Protein AF-A0A7W1TRZ8-F1 (afdb_monomer_lite)

Radius of gyration: 14.61 Å; chains: 1; bounding box: 34×32×35 Å

Secondary structure (DSSP, 8-state):
-HHHHHHHHHHHHHHHHHTTHHHHHHHHHHHHH-HHHHHHHHHHHHHHHHHHHHHHHHTT--HHHHHHHHHHHHHHHHHHHHHHHSTT----HHHHHHHHHHHHHHHHH--

pLDDT: mean 90.28, std 8.18, range [47.59, 98.31]

Sequence (111 aa):
APIDAVAAGLEAVGAPLQERRAIGRQRAAIIAANPELRARELIKLAAWSAALADTLQRRGLSAAAARLTAEVAIVVFRLAFDRWIEDTNDRDFPQLVREALDQLKAVTVGA

Foldseek 3Di:
DLLVVLLVVLLVVQVVVQVVLVVLLVLVVVCVVDPVSVVVVVVVLVVQLVVQLVVVVVVPDDSVVSSVSSVLSSVLLVQLSVQSSDPPDPDGS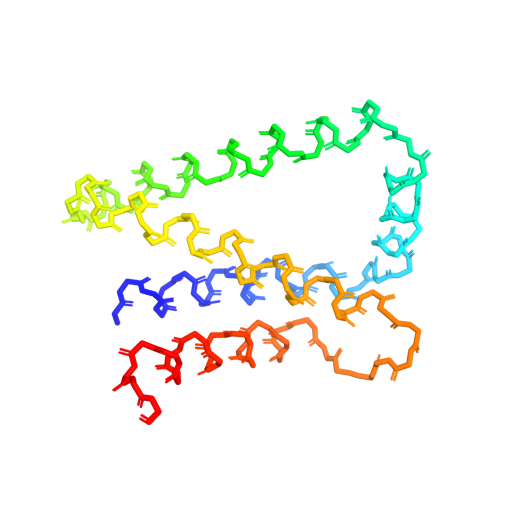SVSSVVSVVVVVDVVVPD

Structure (mmCIF, N/CA/C/O backbone):
data_AF-A0A7W1TRZ8-F1
#
_entry.id   AF-A0A7W1TRZ8-F1
#
loop_
_atom_site.group_PDB
_atom_site.id
_atom_site.type_symbol
_atom_site.label_atom_id
_atom_site.label_alt_id
_atom_site.label_comp_id
_atom_site.label_asym_id
_atom_site.label_entity_id
_atom_site.label_seq_id
_atom_site.pdbx_PDB_ins_code
_atom_site.Cartn_x
_atom_site.Cartn_y
_atom_site.Cartn_z
_atom_site.occupancy
_atom_site.B_iso_or_equiv
_atom_site.auth_seq_id
_atom_site.auth_comp_id
_atom_site.auth_asym_id
_atom_site.auth_atom_id
_atom_site.pdbx_PDB_model_num
ATOM 1 N N . ALA A 1 1 ? -15.308 -5.564 7.433 1.00 77.44 1 ALA A N 1
ATOM 2 C CA . ALA A 1 1 ? -14.320 -5.048 8.407 1.00 77.44 1 ALA A CA 1
ATOM 3 C C . ALA A 1 1 ? -13.560 -3.858 7.807 1.00 77.44 1 ALA A C 1
ATOM 5 O O . ALA A 1 1 ? -13.581 -3.707 6.589 1.00 77.44 1 ALA A O 1
ATOM 6 N N . PRO A 1 2 ? -12.897 -2.996 8.603 1.00 79.44 2 PRO A N 1
ATOM 7 C CA . PRO A 1 2 ? -12.144 -1.852 8.072 1.00 79.44 2 PRO A CA 1
ATOM 8 C C . PRO A 1 2 ? -11.101 -2.228 7.012 1.00 79.44 2 PRO A C 1
ATOM 10 O O . PRO A 1 2 ? -10.916 -1.498 6.041 1.00 79.44 2 PRO A O 1
ATOM 13 N N . ILE A 1 3 ? -10.486 -3.403 7.164 1.00 78.38 3 ILE A N 1
ATOM 14 C CA . ILE A 1 3 ? -9.525 -3.941 6.201 1.00 78.38 3 ILE A CA 1
ATOM 15 C C . ILE A 1 3 ? -10.164 -4.278 4.842 1.00 78.38 3 ILE A C 1
ATOM 17 O O . ILE A 1 3 ? -9.525 -4.082 3.816 1.00 78.38 3 ILE A O 1
ATOM 21 N N . ASP A 1 4 ? -11.439 -4.679 4.805 1.00 82.69 4 ASP A N 1
ATOM 22 C CA . ASP A 1 4 ? -12.153 -4.970 3.551 1.00 82.69 4 ASP A CA 1
ATOM 23 C C . ASP A 1 4 ? -12.485 -3.681 2.785 1.00 82.69 4 ASP A C 1
ATOM 25 O O . ASP A 1 4 ? -12.424 -3.638 1.560 1.00 82.69 4 ASP A O 1
ATOM 29 N N . ALA A 1 5 ? -12.790 -2.593 3.502 1.00 85.38 5 ALA A N 1
ATOM 30 C CA . ALA A 1 5 ? -13.001 -1.285 2.880 1.00 85.38 5 ALA A CA 1
ATOM 31 C C . ALA A 1 5 ? -11.704 -0.742 2.261 1.00 85.38 5 ALA A C 1
ATOM 33 O O . ALA A 1 5 ? -11.723 -0.138 1.189 1.00 85.38 5 ALA A O 1
ATOM 34 N N . VAL A 1 6 ? -10.572 -0.980 2.926 1.00 83.06 6 VAL A N 1
ATOM 35 C CA . VAL A 1 6 ? -9.246 -0.678 2.382 1.00 83.06 6 VAL A CA 1
ATOM 36 C C . VAL A 1 6 ? -8.929 -1.560 1.177 1.00 83.06 6 VAL A C 1
ATOM 38 O O . VAL A 1 6 ? -8.442 -1.037 0.181 1.00 83.06 6 VAL A O 1
ATOM 41 N N . ALA A 1 7 ? -9.245 -2.855 1.233 1.00 81.94 7 ALA A N 1
ATOM 42 C CA . ALA A 1 7 ? -9.068 -3.781 0.118 1.00 81.94 7 ALA A CA 1
ATOM 43 C C . ALA A 1 7 ? -9.790 -3.290 -1.140 1.00 81.94 7 ALA A C 1
ATOM 45 O O . ALA A 1 7 ? -9.157 -3.098 -2.175 1.00 81.94 7 ALA A O 1
ATOM 46 N N . ALA A 1 8 ? -11.081 -2.975 -1.016 1.00 86.31 8 ALA A N 1
ATOM 47 C CA . ALA A 1 8 ? -11.875 -2.425 -2.111 1.00 86.31 8 ALA A CA 1
ATOM 48 C C . ALA A 1 8 ? -11.288 -1.105 -2.646 1.00 86.31 8 ALA A C 1
ATOM 50 O O . ALA A 1 8 ? -11.274 -0.864 -3.852 1.00 86.31 8 ALA A O 1
ATOM 51 N N . GLY A 1 9 ? -10.755 -0.255 -1.760 1.00 87.19 9 GLY A N 1
ATOM 52 C CA . GLY A 1 9 ? -10.052 0.966 -2.154 1.00 87.19 9 GLY A CA 1
ATOM 53 C C . GLY A 1 9 ? -8.777 0.696 -2.960 1.00 87.19 9 GLY A C 1
ATOM 54 O O . GLY A 1 9 ? -8.553 1.338 -3.985 1.00 87.19 9 GLY A O 1
ATOM 55 N N . LEU A 1 10 ? -7.953 -0.263 -2.531 1.00 86.00 10 LEU A N 1
ATOM 56 C CA . LEU A 1 10 ? -6.726 -0.653 -3.230 1.00 86.00 10 LEU A CA 1
ATOM 57 C C . LEU A 1 10 ? -7.019 -1.295 -4.592 1.00 86.00 10 LEU A C 1
ATOM 59 O O . LEU A 1 10 ? -6.336 -0.982 -5.565 1.00 86.00 10 LEU A O 1
ATOM 63 N N . GLU A 1 11 ? -8.051 -2.134 -4.685 1.00 86.19 11 GLU A N 1
ATOM 64 C CA . GLU A 1 11 ? -8.512 -2.705 -5.955 1.00 86.19 11 GLU A CA 1
ATOM 65 C C . GLU A 1 11 ? -8.975 -1.613 -6.929 1.00 86.19 11 GLU A C 1
ATOM 67 O O . GLU A 1 11 ? -8.577 -1.615 -8.096 1.00 86.19 11 GLU A O 1
ATOM 72 N N . ALA A 1 12 ? -9.744 -0.631 -6.443 1.00 86.19 12 ALA A N 1
ATOM 73 C CA . ALA A 1 12 ? -10.219 0.488 -7.253 1.00 86.19 12 ALA A CA 1
ATOM 74 C C . ALA A 1 12 ? -9.071 1.367 -7.782 1.00 86.19 12 ALA A C 1
ATOM 76 O O . ALA A 1 12 ? -9.091 1.781 -8.940 1.00 86.19 12 ALA A O 1
ATOM 77 N N . VAL A 1 13 ? -8.043 1.624 -6.964 1.00 78.69 13 VAL A N 1
ATOM 78 C CA . VAL A 1 13 ? -6.821 2.337 -7.393 1.00 78.69 13 VAL A CA 1
ATOM 79 C C . VAL A 1 13 ? -5.977 1.487 -8.353 1.00 78.69 13 VAL A C 1
ATOM 81 O O . VAL A 1 13 ? -5.252 2.021 -9.193 1.00 78.69 13 VAL A O 1
ATOM 84 N N . GLY A 1 14 ? -6.090 0.166 -8.252 1.00 75.69 14 GLY A N 1
ATOM 85 C CA . GLY A 1 14 ? -5.402 -0.805 -9.088 1.00 75.69 14 GLY A 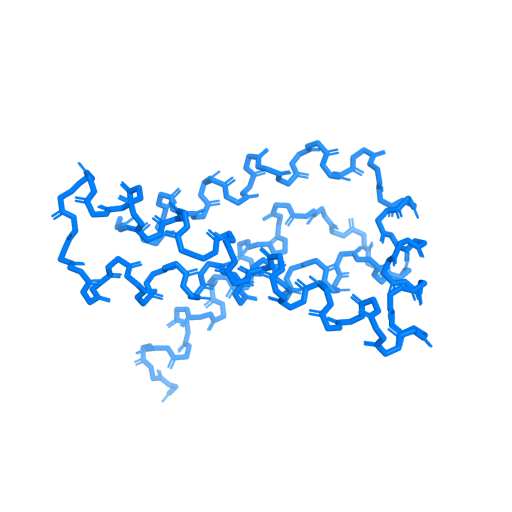CA 1
ATOM 86 C C . GLY A 1 14 ? -5.816 -0.805 -10.554 1.00 75.69 14 GLY A C 1
ATOM 87 O O . GLY A 1 14 ? -4.966 -0.969 -11.427 1.00 75.69 14 GLY A O 1
ATOM 88 N N . ALA A 1 15 ? -7.100 -0.593 -10.845 1.00 75.38 15 ALA A N 1
ATOM 89 C CA . ALA A 1 15 ? -7.611 -0.663 -12.215 1.00 75.38 15 ALA A CA 1
ATOM 90 C C . ALA A 1 15 ? -6.949 0.366 -13.165 1.00 75.38 15 ALA A C 1
ATOM 92 O O . ALA A 1 15 ? -6.431 -0.049 -14.202 1.00 75.38 15 ALA A O 1
ATOM 93 N N . PRO A 1 16 ? -6.819 1.662 -12.812 1.00 79.56 16 PRO A N 1
ATOM 94 C CA . PRO A 1 16 ? -6.061 2.619 -13.626 1.00 79.56 16 PRO A CA 1
ATOM 95 C C . PRO A 1 16 ? -4.562 2.306 -13.739 1.00 79.56 16 PRO A C 1
ATOM 97 O O . PRO A 1 16 ? -3.912 2.695 -14.712 1.00 79.56 16 PRO A O 1
ATOM 100 N N . LEU A 1 17 ? -3.980 1.642 -12.733 1.00 77.94 17 LEU A N 1
ATOM 101 C CA . LEU A 1 17 ? -2.580 1.219 -12.779 1.00 77.94 17 LEU A CA 1
ATOM 102 C C . LEU A 1 17 ? -2.389 0.074 -13.775 1.00 77.94 17 LEU A C 1
ATOM 104 O O . LEU A 1 17 ? -1.388 0.082 -14.489 1.00 77.94 17 LEU A O 1
ATOM 108 N N . GLN A 1 18 ? -3.357 -0.842 -13.885 1.00 80.69 18 GLN A N 1
ATOM 109 C CA . GLN A 1 18 ? -3.308 -1.993 -14.790 1.00 80.69 18 GLN A CA 1
ATOM 110 C C . GLN A 1 18 ? -2.980 -1.582 -16.234 1.00 80.69 18 GLN A C 1
ATOM 112 O O . GLN A 1 18 ? -2.086 -2.154 -16.858 1.00 80.69 18 GLN A O 1
ATOM 117 N N . GLU A 1 19 ? -3.631 -0.529 -16.731 1.00 83.00 19 GLU A N 1
ATOM 118 C CA . GLU A 1 19 ? -3.427 0.020 -18.080 1.00 83.00 19 GLU A CA 1
ATOM 119 C C . GLU A 1 19 ? -2.017 0.595 -18.298 1.00 83.00 19 GLU A C 1
ATOM 121 O O . GLU A 1 19 ? -1.566 0.775 -19.428 1.00 83.00 19 GLU A O 1
ATOM 126 N N . ARG A 1 20 ? -1.295 0.891 -17.213 1.00 85.25 20 ARG A N 1
ATOM 127 C CA . ARG A 1 20 ? 0.001 1.583 -17.212 1.00 85.25 20 ARG A CA 1
ATOM 128 C C . ARG A 1 20 ? 1.137 0.704 -16.691 1.00 85.25 20 ARG A C 1
ATOM 130 O O . ARG A 1 20 ? 2.157 1.230 -16.241 1.00 85.25 20 ARG A O 1
ATOM 137 N N . ARG A 1 21 ? 1.002 -0.624 -16.778 1.00 86.81 21 ARG A N 1
ATOM 138 C CA . ARG A 1 21 ? 1.982 -1.597 -16.258 1.00 86.81 21 ARG A CA 1
ATOM 139 C C . ARG A 1 21 ? 3.419 -1.342 -16.699 1.00 86.81 21 ARG A C 1
ATOM 141 O O . ARG A 1 21 ? 4.314 -1.295 -15.858 1.00 86.81 21 ARG A O 1
ATOM 148 N N . ALA A 1 22 ? 3.637 -1.108 -17.992 1.00 89.56 22 ALA A N 1
ATOM 149 C CA . ALA A 1 22 ? 4.970 -0.829 -18.530 1.00 89.56 22 ALA A CA 1
ATOM 150 C C . ALA A 1 22 ? 5.597 0.435 -17.911 1.00 89.56 22 ALA A C 1
ATOM 152 O O . ALA A 1 22 ? 6.763 0.429 -17.519 1.00 89.56 22 ALA A O 1
ATOM 153 N N . ILE A 1 23 ? 4.799 1.496 -17.739 1.00 89.88 23 ILE A N 1
ATOM 154 C CA . ILE A 1 23 ? 5.230 2.747 -17.098 1.00 89.88 23 ILE A CA 1
ATOM 155 C C . ILE A 1 23 ? 5.531 2.505 -15.613 1.00 89.88 23 ILE A C 1
ATOM 157 O O . ILE A 1 23 ? 6.541 2.986 -15.100 1.00 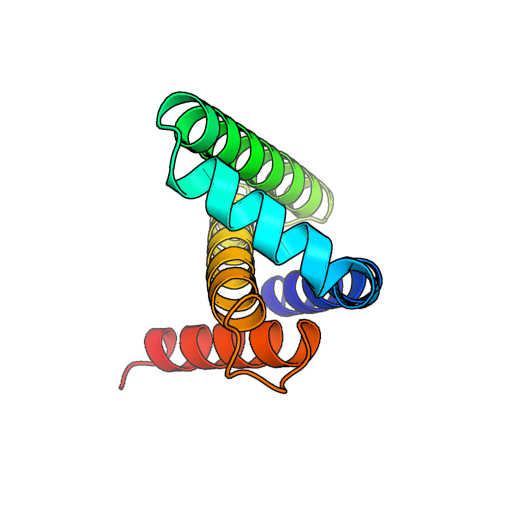89.88 23 ILE A O 1
ATOM 161 N N . GLY A 1 24 ? 4.680 1.740 -14.922 1.00 90.25 24 GLY A N 1
ATOM 162 C CA . GLY A 1 24 ? 4.876 1.351 -13.524 1.00 90.25 24 GLY A CA 1
ATOM 163 C C . GLY A 1 24 ? 6.197 0.611 -13.308 1.00 90.25 24 GLY A C 1
ATOM 164 O O . GLY A 1 24 ? 6.975 0.996 -12.434 1.00 90.25 24 GLY A O 1
ATOM 165 N N . ARG A 1 25 ? 6.492 -0.378 -14.161 1.00 92.00 25 ARG A N 1
ATOM 166 C CA . ARG A 1 25 ? 7.752 -1.135 -14.162 1.00 92.00 25 ARG A CA 1
ATOM 167 C C . ARG A 1 25 ? 8.962 -0.237 -14.408 1.00 92.00 25 ARG A C 1
ATOM 169 O O . ARG A 1 25 ? 9.910 -0.258 -13.626 1.00 92.00 25 ARG A O 1
ATOM 176 N N . GLN A 1 26 ? 8.917 0.596 -15.449 1.00 93.88 26 GLN A N 1
ATOM 177 C CA . GLN A 1 26 ? 10.010 1.518 -15.767 1.00 93.88 26 GLN A CA 1
ATOM 178 C C . GLN A 1 26 ? 10.285 2.487 -14.608 1.00 93.88 26 GLN A C 1
ATOM 180 O O . GLN A 1 26 ? 11.433 2.679 -14.205 1.00 93.88 26 GLN A O 1
ATOM 185 N N . ARG A 1 27 ? 9.229 3.066 -14.026 1.00 94.31 27 ARG A N 1
ATOM 186 C CA . ARG A 1 27 ? 9.330 3.951 -12.861 1.00 94.31 27 ARG A CA 1
ATOM 187 C C . ARG A 1 27 ? 9.963 3.236 -11.668 1.00 94.31 27 ARG A C 1
ATOM 189 O O . ARG A 1 27 ? 10.827 3.814 -11.012 1.00 94.31 27 ARG A O 1
ATOM 196 N N . ALA A 1 28 ? 9.536 2.008 -11.380 1.00 93.62 28 ALA A N 1
ATOM 197 C CA . ALA A 1 28 ? 10.063 1.223 -10.270 1.00 93.62 28 ALA A CA 1
ATOM 198 C C . ALA A 1 28 ? 11.563 0.940 -10.435 1.00 93.62 28 ALA A C 1
ATOM 200 O O . ALA A 1 28 ? 12.323 1.147 -9.490 1.00 93.62 28 ALA A O 1
ATOM 201 N N . ALA A 1 29 ? 12.004 0.578 -11.645 1.00 95.44 29 ALA A N 1
ATOM 202 C CA . ALA A 1 29 ? 13.419 0.366 -11.951 1.00 95.44 29 ALA A CA 1
ATOM 203 C C . ALA A 1 29 ? 14.260 1.638 -11.734 1.00 95.44 29 ALA A C 1
ATOM 205 O O . ALA A 1 29 ? 15.305 1.593 -11.083 1.00 95.44 29 ALA A O 1
ATOM 206 N N . ILE A 1 30 ? 13.775 2.795 -12.206 1.00 97.69 30 ILE A N 1
ATOM 207 C CA . ILE A 1 30 ? 14.441 4.090 -11.995 1.00 97.69 30 ILE A CA 1
ATOM 208 C C . ILE A 1 30 ? 14.534 4.413 -10.500 1.00 97.69 30 ILE A C 1
ATOM 210 O O . ILE A 1 30 ? 15.594 4.807 -10.019 1.00 97.69 30 ILE A O 1
ATOM 214 N N . ILE A 1 31 ? 13.453 4.233 -9.741 1.00 97.12 31 ILE A N 1
ATOM 215 C CA . ILE A 1 31 ? 13.461 4.496 -8.297 1.00 97.12 31 ILE A CA 1
ATOM 216 C C . ILE A 1 31 ? 14.445 3.569 -7.588 1.00 97.12 31 ILE A C 1
ATOM 218 O O . ILE A 1 31 ? 15.247 4.047 -6.792 1.00 97.12 31 ILE A O 1
ATOM 222 N N . ALA A 1 32 ? 14.436 2.272 -7.899 1.00 95.62 32 ALA A N 1
ATOM 223 C CA . ALA A 1 32 ? 15.311 1.288 -7.269 1.00 95.62 32 ALA A CA 1
ATOM 224 C C . ALA A 1 32 ? 16.802 1.619 -7.457 1.00 95.62 32 ALA A C 1
ATOM 226 O O . ALA A 1 32 ? 17.580 1.464 -6.511 1.00 95.62 32 ALA A O 1
ATOM 227 N N . ALA A 1 33 ? 17.183 2.138 -8.627 1.00 97.81 33 ALA A N 1
ATOM 228 C CA . ALA A 1 33 ? 18.556 2.526 -8.945 1.00 97.81 33 ALA A CA 1
ATOM 229 C C . ALA A 1 33 ? 19.031 3.823 -8.255 1.00 97.81 33 ALA A C 1
ATOM 231 O O . ALA A 1 33 ? 20.232 4.071 -8.199 1.00 97.81 33 ALA A O 1
ATOM 232 N N . ASN A 1 34 ? 18.126 4.650 -7.711 1.00 98.31 34 ASN A N 1
ATOM 233 C CA . ASN A 1 34 ? 18.445 6.006 -7.249 1.00 98.31 34 ASN A CA 1
ATOM 234 C C . ASN A 1 34 ? 18.096 6.214 -5.760 1.00 98.31 34 ASN A C 1
ATOM 236 O O . ASN A 1 34 ? 16.918 6.377 -5.428 1.00 98.31 34 ASN A O 1
ATOM 240 N N . PRO A 1 35 ? 19.085 6.287 -4.842 1.00 97.81 35 PRO A N 1
ATOM 241 C CA . PRO A 1 35 ? 18.846 6.411 -3.399 1.00 97.81 35 PRO A CA 1
ATOM 242 C C . PRO A 1 35 ? 17.918 7.563 -2.997 1.00 97.81 35 PRO A C 1
ATOM 244 O O . PRO A 1 35 ? 17.018 7.369 -2.181 1.00 97.81 35 PRO A O 1
ATOM 247 N N . GLU A 1 36 ? 18.081 8.740 -3.601 1.00 98.00 36 GLU A N 1
ATOM 248 C CA . GLU A 1 36 ? 17.227 9.897 -3.315 1.00 98.00 36 GLU A CA 1
ATOM 249 C C . GLU A 1 36 ? 15.775 9.688 -3.754 1.00 98.00 36 GLU A C 1
ATOM 251 O O . GLU A 1 36 ? 14.845 10.145 -3.088 1.00 98.00 36 GLU A O 1
ATOM 256 N N . LEU A 1 37 ? 15.559 8.991 -4.873 1.00 98.31 37 LEU A N 1
ATOM 257 C CA . LEU A 1 37 ? 14.214 8.666 -5.336 1.00 98.31 37 LEU A CA 1
ATOM 258 C C . LEU A 1 37 ? 13.567 7.613 -4.437 1.00 98.31 37 LEU A C 1
ATOM 260 O O . LEU A 1 37 ? 12.376 7.726 -4.159 1.00 98.31 37 LEU A O 1
ATOM 264 N N . ARG A 1 38 ? 14.338 6.651 -3.910 1.00 97.94 38 ARG A N 1
ATOM 265 C CA . ARG A 1 38 ? 13.843 5.715 -2.883 1.00 97.94 38 ARG A CA 1
ATOM 266 C C . ARG A 1 38 ? 13.408 6.455 -1.622 1.00 97.94 38 ARG A C 1
ATOM 268 O O . ARG A 1 38 ? 12.323 6.192 -1.115 1.00 97.94 38 ARG A O 1
ATOM 275 N N . ALA A 1 39 ? 14.209 7.411 -1.149 1.00 97.94 39 ALA A N 1
ATOM 276 C CA . ALA A 1 39 ? 13.854 8.226 0.012 1.00 97.94 39 ALA A CA 1
ATOM 277 C C . ALA A 1 39 ? 12.555 9.017 -0.225 1.00 97.94 39 ALA A C 1
ATOM 279 O O . ALA A 1 39 ? 11.642 8.978 0.600 1.00 97.94 39 ALA A O 1
ATOM 280 N N . ARG A 1 40 ? 12.424 9.670 -1.388 1.00 97.94 40 ARG A N 1
ATOM 281 C CA . ARG A 1 40 ? 11.191 10.375 -1.775 1.00 97.94 40 ARG A CA 1
ATOM 282 C C . ARG A 1 40 ? 9.989 9.435 -1.890 1.00 97.94 40 ARG A C 1
ATOM 284 O O . ARG A 1 40 ? 8.893 9.809 -1.479 1.00 97.94 40 ARG A O 1
ATOM 291 N N . GLU A 1 41 ? 10.176 8.224 -2.409 1.00 96.69 41 GLU A N 1
ATOM 292 C CA . GLU A 1 41 ? 9.095 7.240 -2.509 1.00 96.69 41 GLU A CA 1
ATOM 293 C C . GLU A 1 41 ? 8.600 6.800 -1.131 1.00 96.69 41 GLU A C 1
ATOM 295 O O . GLU A 1 41 ? 7.392 6.748 -0.908 1.00 96.69 41 GLU A O 1
ATOM 300 N N . LEU A 1 42 ? 9.511 6.564 -0.185 1.00 96.69 42 LEU A N 1
ATOM 301 C CA . LEU A 1 42 ? 9.150 6.244 1.197 1.00 96.69 42 LEU A CA 1
ATOM 302 C C . LEU A 1 42 ? 8.371 7.389 1.859 1.00 96.69 42 LEU A C 1
ATOM 304 O O . LEU A 1 42 ? 7.348 7.136 2.490 1.00 96.69 42 LEU A O 1
ATOM 308 N N . ILE A 1 43 ? 8.791 8.644 1.657 1.00 98.19 43 ILE A N 1
ATOM 309 C CA . ILE A 1 43 ? 8.064 9.827 2.152 1.00 98.19 43 ILE A CA 1
ATOM 310 C C . ILE A 1 43 ? 6.654 9.893 1.551 1.00 98.19 43 ILE A C 1
ATOM 312 O O . ILE A 1 43 ? 5.682 10.139 2.266 1.00 98.19 43 ILE A O 1
ATOM 316 N N . LYS A 1 44 ? 6.515 9.635 0.247 1.00 97.00 44 LYS A N 1
ATOM 317 C CA . LYS A 1 44 ? 5.213 9.634 -0.432 1.00 97.00 44 LYS A CA 1
ATOM 318 C C . LYS A 1 44 ? 4.280 8.558 0.132 1.00 97.00 44 LYS A C 1
ATOM 320 O O . LYS A 1 44 ? 3.113 8.839 0.386 1.00 97.00 44 LYS A O 1
ATOM 325 N N . LEU A 1 45 ? 4.789 7.347 0.354 1.00 96.38 45 LEU A N 1
ATOM 326 C CA . LEU A 1 45 ? 4.012 6.247 0.932 1.00 96.38 45 LEU A CA 1
ATOM 327 C C . LEU A 1 45 ? 3.606 6.534 2.386 1.00 96.38 45 LEU A C 1
ATOM 329 O O . LEU A 1 45 ? 2.474 6.242 2.767 1.00 96.38 45 LEU A O 1
ATOM 333 N N . ALA A 1 46 ? 4.475 7.178 3.170 1.00 97.75 46 ALA A N 1
ATOM 334 C CA . ALA A 1 46 ? 4.134 7.636 4.516 1.00 97.75 46 ALA A CA 1
ATOM 335 C C . ALA A 1 46 ? 3.009 8.688 4.499 1.00 97.75 46 ALA A C 1
ATOM 337 O O . ALA A 1 46 ? 2.081 8.617 5.303 1.00 97.75 46 ALA A O 1
ATOM 338 N N . ALA A 1 47 ? 3.034 9.625 3.544 1.00 98.12 47 ALA A N 1
ATOM 339 C CA . ALA A 1 47 ? 1.958 10.601 3.374 1.00 98.12 47 ALA A CA 1
ATOM 340 C C . ALA A 1 47 ? 0.622 9.937 2.987 1.00 98.12 47 ALA A C 1
ATOM 342 O O . ALA A 1 47 ? -0.433 10.337 3.479 1.00 98.12 47 ALA A O 1
ATOM 343 N N . TRP A 1 48 ? 0.652 8.896 2.148 1.00 96.38 48 TRP A N 1
ATOM 344 C CA . TRP A 1 48 ? -0.543 8.110 1.818 1.00 96.38 48 TRP A CA 1
ATOM 345 C C . TRP A 1 48 ? -1.098 7.369 3.038 1.00 96.38 48 TRP A C 1
ATOM 347 O O . TRP A 1 48 ? -2.307 7.404 3.261 1.00 96.38 48 TRP A O 1
ATOM 357 N N . SER A 1 49 ? -0.228 6.759 3.854 1.00 96.69 49 SER A N 1
ATOM 358 C CA . SER A 1 49 ? -0.620 6.132 5.126 1.00 96.69 49 SER A CA 1
ATOM 359 C C . SER A 1 49 ? -1.330 7.135 6.042 1.00 96.69 49 SER A C 1
ATOM 361 O O . SER A 1 49 ? -2.440 6.880 6.507 1.00 96.69 49 SER A O 1
ATOM 363 N N . ALA A 1 50 ? -0.751 8.325 6.233 1.00 97.88 50 ALA A N 1
ATOM 364 C CA . ALA A 1 50 ? -1.350 9.370 7.063 1.00 97.88 50 ALA A CA 1
ATOM 365 C C . ALA A 1 50 ? -2.743 9.790 6.554 1.00 97.88 50 ALA A C 1
ATOM 367 O O . ALA A 1 50 ? -3.702 9.821 7.322 1.00 97.88 50 ALA A O 1
ATOM 368 N N . ALA A 1 51 ? -2.889 10.019 5.245 1.00 96.62 51 ALA A N 1
ATOM 369 C CA . ALA A 1 51 ? -4.172 10.393 4.647 1.00 96.62 51 ALA A CA 1
ATOM 370 C C . ALA A 1 51 ? -5.246 9.294 4.784 1.00 96.62 51 ALA A C 1
ATOM 372 O O . ALA A 1 51 ? -6.429 9.591 5.003 1.00 96.62 51 ALA A O 1
ATOM 373 N N . LEU A 1 52 ? -4.849 8.022 4.671 1.00 95.00 52 LEU A N 1
ATOM 374 C CA . LEU A 1 52 ? -5.728 6.878 4.916 1.00 95.00 52 LEU A CA 1
ATOM 375 C C . LEU A 1 52 ? -6.153 6.816 6.385 1.00 95.00 52 LEU A C 1
ATOM 377 O O . LEU A 1 52 ? -7.347 6.685 6.659 1.00 95.00 52 LEU A O 1
ATOM 381 N N . ALA A 1 53 ? -5.213 6.966 7.320 1.00 96.62 53 ALA A N 1
ATOM 382 C CA . ALA A 1 53 ? -5.498 6.961 8.751 1.00 96.62 53 ALA A CA 1
ATOM 383 C C . ALA A 1 53 ? -6.491 8.073 9.123 1.00 96.62 53 ALA A C 1
ATOM 385 O O . ALA A 1 53 ? -7.511 7.792 9.752 1.00 96.62 53 ALA A O 1
ATOM 386 N N . ASP A 1 54 ? -6.265 9.301 8.656 1.00 97.56 54 ASP A N 1
ATOM 387 C CA . ASP A 1 54 ? -7.171 10.433 8.882 1.00 97.56 54 ASP A CA 1
ATOM 388 C C . ASP A 1 54 ? -8.577 10.162 8.332 1.00 97.56 54 ASP A C 1
ATOM 390 O O . ASP A 1 54 ? -9.593 10.467 8.961 1.00 97.56 54 ASP A O 1
ATOM 394 N N . THR A 1 55 ? -8.655 9.557 7.146 1.00 94.94 55 THR A N 1
ATOM 395 C CA . THR A 1 55 ? -9.934 9.208 6.519 1.00 94.94 55 THR A CA 1
ATOM 396 C C . THR A 1 55 ? -10.677 8.138 7.311 1.00 94.94 55 THR A C 1
ATOM 398 O O . THR A 1 55 ? -11.889 8.246 7.496 1.00 94.94 55 THR A O 1
ATOM 401 N N . LEU A 1 56 ? -9.972 7.124 7.806 1.00 94.44 56 LEU A N 1
ATOM 402 C CA . LEU A 1 56 ? -10.550 6.061 8.625 1.00 94.44 56 LEU A CA 1
ATOM 403 C C . LEU A 1 56 ? -11.018 6.582 9.991 1.00 94.44 56 LEU A C 1
ATOM 405 O O . LEU A 1 56 ? -12.093 6.193 10.446 1.00 94.44 56 LEU A O 1
ATOM 409 N N . GLN A 1 57 ? -10.276 7.506 10.608 1.00 96.56 57 GLN A N 1
ATOM 410 C CA . GLN A 1 57 ? -10.699 8.166 11.849 1.00 96.56 57 GLN A CA 1
ATOM 411 C C . GLN A 1 57 ? -11.980 8.976 11.650 1.00 96.56 57 GLN A C 1
ATOM 413 O O . GLN A 1 57 ? -12.928 8.824 12.418 1.00 96.56 57 GLN A O 1
ATOM 418 N N . ARG A 1 58 ? -12.069 9.768 10.570 1.00 96.12 58 ARG A N 1
ATOM 419 C CA . ARG A 1 58 ? -13.309 10.486 10.210 1.00 96.12 58 ARG A CA 1
ATOM 420 C C . ARG A 1 58 ? -14.499 9.551 9.970 1.00 96.12 58 ARG A C 1
ATOM 422 O O . ARG A 1 58 ? -15.640 9.985 10.072 1.00 96.12 58 ARG A O 1
ATOM 429 N N . ARG A 1 59 ? -14.242 8.276 9.661 1.00 93.12 59 ARG A N 1
ATOM 430 C CA . ARG A 1 59 ? -15.254 7.219 9.502 1.00 93.12 59 ARG A CA 1
ATOM 431 C C . ARG A 1 59 ? -15.533 6.432 10.792 1.00 93.12 59 ARG A C 1
ATOM 433 O O . ARG A 1 59 ? -16.237 5.430 10.738 1.00 93.12 59 ARG A O 1
ATOM 440 N N . GLY A 1 60 ? -15.015 6.881 11.936 1.00 95.25 60 GLY A N 1
ATOM 441 C CA . GLY A 1 60 ? -15.352 6.351 13.260 1.00 95.25 60 GLY A CA 1
ATOM 442 C C . GLY A 1 60 ? -14.387 5.305 13.821 1.00 95.25 60 GLY A C 1
ATOM 443 O O . GLY A 1 60 ? -14.668 4.741 14.876 1.00 95.25 60 GLY A O 1
ATOM 444 N N . LEU A 1 61 ? -13.252 5.030 13.166 1.00 96.25 61 LEU A N 1
ATOM 445 C CA . LEU A 1 61 ? -12.219 4.178 13.764 1.00 96.25 61 LEU A CA 1
ATOM 446 C C . LEU A 1 61 ? -11.462 4.921 14.871 1.00 96.25 61 LEU A C 1
ATOM 448 O O . LEU A 1 61 ? -11.187 6.115 14.761 1.00 96.25 61 LEU A O 1
ATOM 452 N N . SER A 1 62 ? -11.032 4.186 15.902 1.00 96.88 62 SER A N 1
ATOM 453 C CA . SER A 1 62 ? -10.081 4.721 16.882 1.00 96.88 62 SER A CA 1
ATOM 454 C C . SER A 1 62 ? -8.759 5.094 16.205 1.00 96.88 62 SER A C 1
ATOM 456 O O . SER A 1 62 ? -8.360 4.476 15.215 1.00 96.88 62 SER A O 1
ATOM 458 N N . ALA A 1 63 ? -8.042 6.075 16.758 1.00 96.50 63 ALA A N 1
ATOM 459 C CA . ALA A 1 63 ? -6.781 6.543 16.182 1.00 96.50 63 ALA A CA 1
ATOM 460 C C . ALA A 1 63 ? -5.755 5.410 15.985 1.00 96.50 63 ALA A C 1
ATOM 462 O O . ALA A 1 63 ? -5.119 5.321 14.933 1.00 96.50 63 ALA A O 1
ATOM 463 N N . ALA A 1 64 ? -5.644 4.506 16.965 1.00 96.56 64 ALA A N 1
ATOM 464 C CA . ALA A 1 64 ? -4.756 3.348 16.896 1.00 96.56 64 ALA A CA 1
ATOM 465 C C . ALA A 1 64 ? -5.171 2.362 15.790 1.00 96.56 64 ALA A C 1
ATOM 467 O O . ALA A 1 64 ? -4.333 1.964 14.981 1.00 96.56 64 ALA A O 1
ATOM 468 N N . ALA A 1 65 ? -6.460 2.010 15.709 1.00 94.56 65 ALA A N 1
ATOM 469 C CA . ALA A 1 65 ? -6.961 1.087 14.691 1.00 94.56 65 ALA A CA 1
ATOM 470 C C . ALA A 1 65 ? -6.842 1.675 13.278 1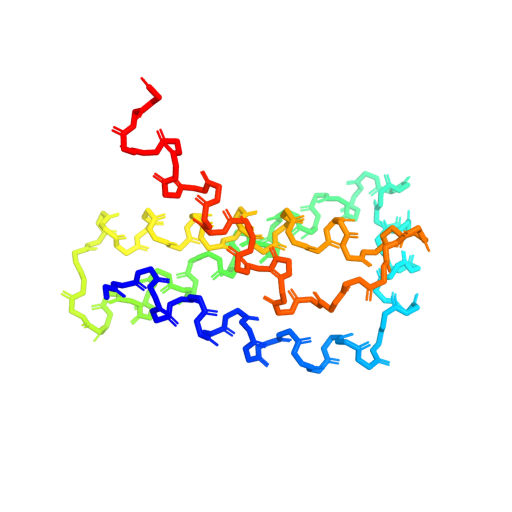.00 94.56 65 ALA A C 1
ATOM 472 O O . ALA A 1 65 ? -6.447 0.973 12.349 1.00 94.56 65 ALA A O 1
ATOM 473 N N . ALA A 1 66 ? -7.137 2.966 13.114 1.00 95.69 66 ALA A N 1
ATOM 474 C CA . ALA A 1 66 ? -7.009 3.668 11.844 1.00 95.69 66 ALA A CA 1
ATOM 475 C C . ALA A 1 66 ? -5.556 3.705 11.355 1.00 95.69 66 ALA A C 1
ATOM 477 O O . ALA A 1 66 ? -5.297 3.371 10.200 1.00 95.69 66 ALA A O 1
ATOM 478 N N . ARG A 1 67 ? -4.607 4.048 12.240 1.00 96.69 67 ARG A N 1
ATOM 479 C CA . ARG A 1 67 ? -3.177 4.060 11.907 1.00 96.69 67 ARG A CA 1
ATOM 480 C C . ARG A 1 67 ? -2.674 2.669 11.536 1.00 96.69 67 ARG A C 1
ATOM 482 O O . ARG A 1 67 ? -2.049 2.522 10.495 1.00 96.69 67 ARG A O 1
ATOM 489 N N . LEU A 1 68 ? -2.986 1.652 12.342 1.00 95.00 68 LEU A N 1
ATOM 490 C CA . LEU A 1 68 ? -2.590 0.273 12.047 1.00 95.00 68 LEU A CA 1
ATOM 491 C C . LEU A 1 68 ? -3.141 -0.188 10.692 1.00 95.00 68 LEU A C 1
ATOM 493 O O . LEU A 1 68 ? -2.400 -0.717 9.870 1.00 95.00 68 LEU A O 1
ATOM 497 N N . THR A 1 69 ? -4.428 0.059 10.440 1.00 94.06 69 THR A N 1
ATOM 498 C CA . THR A 1 69 ? -5.081 -0.321 9.179 1.00 94.06 69 THR A CA 1
ATOM 499 C C . THR A 1 69 ? -4.433 0.380 7.981 1.00 94.06 69 THR A C 1
ATOM 501 O O . THR A 1 69 ? -4.233 -0.250 6.945 1.00 94.06 69 THR A O 1
ATOM 504 N N . A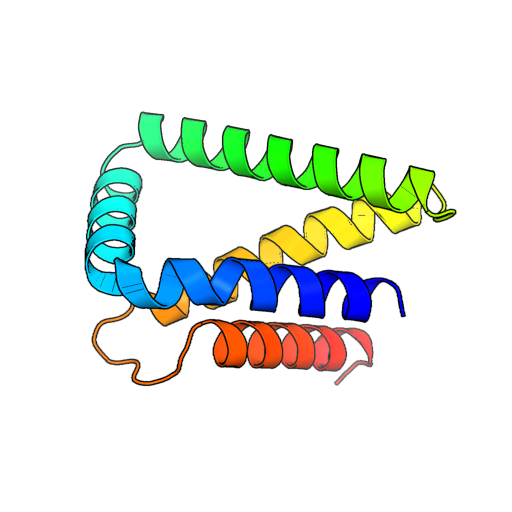LA A 1 70 ? -4.076 1.660 8.111 1.00 95.00 70 ALA A N 1
ATOM 505 C CA . ALA A 1 70 ? -3.431 2.423 7.047 1.00 95.00 70 ALA A CA 1
ATOM 506 C C . ALA A 1 70 ? -2.008 1.934 6.733 1.00 95.00 70 ALA A C 1
ATOM 508 O O . ALA A 1 70 ? -1.682 1.729 5.566 1.00 95.00 70 ALA A O 1
ATOM 509 N N . GLU A 1 71 ? -1.185 1.673 7.751 1.00 95.75 71 GLU A N 1
ATOM 510 C CA . GLU A 1 71 ? 0.164 1.121 7.549 1.00 95.75 71 GLU A CA 1
ATOM 511 C C . GLU A 1 71 ? 0.102 -0.251 6.864 1.00 95.75 71 GLU A C 1
ATOM 513 O O . GLU A 1 71 ? 0.816 -0.516 5.896 1.00 95.75 71 GLU A O 1
ATOM 518 N N . VAL A 1 72 ? -0.822 -1.106 7.309 1.00 94.56 72 VAL A N 1
ATOM 519 C CA . VAL A 1 72 ? -1.076 -2.414 6.696 1.00 94.56 72 VAL A CA 1
ATOM 520 C C . VAL A 1 72 ? -1.517 -2.273 5.236 1.00 94.56 72 VAL A C 1
ATOM 522 O O . VAL A 1 72 ? -1.036 -3.017 4.382 1.00 94.56 72 VAL A O 1
ATOM 525 N N . ALA A 1 73 ? -2.375 -1.298 4.921 1.00 93.38 73 ALA A N 1
ATOM 526 C CA . ALA A 1 73 ? -2.791 -1.011 3.549 1.00 93.38 73 ALA A CA 1
ATOM 527 C C . ALA A 1 73 ? -1.594 -0.727 2.632 1.00 93.38 73 ALA A C 1
ATOM 529 O O . ALA A 1 73 ? -1.515 -1.254 1.522 1.00 93.38 73 ALA A O 1
ATOM 530 N N . ILE A 1 74 ? -0.648 0.090 3.105 1.00 95.00 74 ILE A N 1
ATOM 531 C CA . ILE A 1 74 ? 0.561 0.435 2.353 1.00 95.00 74 ILE A CA 1
ATOM 532 C C . ILE A 1 74 ? 1.460 -0.789 2.157 1.00 95.00 74 ILE A C 1
ATOM 534 O O . ILE A 1 74 ? 2.013 -0.967 1.071 1.00 95.00 74 ILE A O 1
ATOM 538 N N . VAL A 1 75 ? 1.585 -1.660 3.162 1.00 94.62 75 VAL A N 1
ATOM 539 C CA . VAL A 1 75 ? 2.340 -2.919 3.034 1.00 94.62 75 VAL A CA 1
ATOM 540 C C . VAL A 1 75 ? 1.715 -3.833 1.976 1.00 94.62 75 VAL A C 1
ATOM 542 O O . VAL A 1 75 ? 2.423 -4.299 1.084 1.00 94.62 75 VAL A O 1
ATOM 545 N N . VAL A 1 76 ? 0.395 -4.036 2.028 1.00 93.50 76 VAL A N 1
ATOM 546 C CA . VAL A 1 76 ? -0.357 -4.833 1.042 1.00 93.50 76 VAL A CA 1
ATOM 547 C C . VAL A 1 76 ? -0.176 -4.268 -0.366 1.00 93.50 76 VAL A C 1
ATOM 549 O O . VAL A 1 76 ? 0.150 -5.013 -1.289 1.00 93.50 76 VAL A O 1
ATOM 552 N N . PHE A 1 77 ? -0.325 -2.949 -0.527 1.00 92.56 77 PHE A N 1
ATOM 553 C CA . PHE A 1 77 ? -0.118 -2.270 -1.805 1.00 92.56 77 PHE A CA 1
ATOM 554 C C . PHE A 1 77 ? 1.278 -2.536 -2.375 1.00 92.56 77 PHE A C 1
ATOM 556 O O . PHE A 1 77 ? 1.397 -2.891 -3.545 1.00 92.56 77 PHE A O 1
ATOM 563 N N . ARG A 1 78 ? 2.333 -2.390 -1.561 1.00 92.94 78 ARG A N 1
ATOM 564 C CA . ARG A 1 78 ? 3.717 -2.614 -2.008 1.00 92.94 78 ARG A CA 1
ATOM 565 C C . ARG A 1 78 ? 3.949 -4.057 -2.439 1.00 92.94 78 ARG A C 1
ATOM 567 O O . ARG A 1 78 ? 4.477 -4.270 -3.520 1.00 92.94 78 ARG A O 1
ATOM 574 N N . LEU A 1 79 ? 3.508 -5.029 -1.637 1.00 93.12 79 LEU A N 1
ATOM 575 C CA . LEU A 1 79 ? 3.643 -6.453 -1.965 1.00 93.12 79 LEU A CA 1
ATOM 576 C C . LEU A 1 79 ? 2.944 -6.804 -3.282 1.00 93.12 79 LEU A C 1
ATOM 578 O O . LEU A 1 79 ? 3.505 -7.523 -4.109 1.00 93.12 79 LEU A O 1
ATOM 582 N N . ALA A 1 80 ? 1.735 -6.278 -3.488 1.00 92.75 80 ALA A N 1
ATOM 583 C CA . ALA A 1 80 ? 1.001 -6.467 -4.731 1.00 92.75 80 ALA A CA 1
ATOM 584 C C . ALA A 1 80 ? 1.702 -5.783 -5.914 1.00 92.75 80 ALA A C 1
ATOM 586 O O . ALA A 1 80 ? 1.849 -6.392 -6.971 1.00 92.75 80 ALA A O 1
ATOM 587 N N . PHE A 1 81 ? 2.171 -4.545 -5.734 1.00 91.94 81 PHE A N 1
ATOM 588 C CA . PHE A 1 81 ? 2.842 -3.767 -6.775 1.00 91.94 81 PHE A CA 1
ATOM 589 C C . PHE A 1 81 ? 4.154 -4.406 -7.220 1.00 91.94 81 PHE A C 1
ATOM 591 O O . PHE A 1 81 ? 4.363 -4.556 -8.421 1.00 91.94 81 PHE A O 1
ATOM 598 N N . ASP A 1 82 ? 4.996 -4.820 -6.272 1.00 92.44 82 ASP A N 1
ATOM 599 C CA . ASP A 1 82 ? 6.295 -5.432 -6.549 1.00 92.44 82 ASP A CA 1
ATOM 600 C C . ASP A 1 82 ? 6.119 -6.720 -7.369 1.00 92.44 82 ASP A C 1
ATOM 602 O O . ASP A 1 82 ? 6.746 -6.868 -8.415 1.00 92.44 82 ASP A O 1
ATOM 606 N N . ARG A 1 83 ? 5.171 -7.591 -6.988 1.00 92.19 83 ARG A N 1
ATOM 607 C CA . ARG A 1 83 ? 4.828 -8.785 -7.784 1.00 92.19 83 ARG A CA 1
ATOM 608 C C . ARG A 1 83 ? 4.227 -8.430 -9.140 1.00 92.19 83 ARG A C 1
ATOM 610 O O . ARG A 1 83 ? 4.454 -9.114 -10.134 1.00 92.19 83 ARG A O 1
ATOM 617 N N . TRP A 1 84 ? 3.397 -7.396 -9.203 1.00 92.25 84 TRP A N 1
ATOM 618 C CA . TRP A 1 84 ? 2.707 -7.009 -10.432 1.00 92.25 84 TRP A CA 1
ATOM 619 C C . TRP A 1 84 ? 3.672 -6.483 -11.499 1.00 92.25 84 TRP A C 1
ATOM 621 O O . TRP A 1 84 ? 3.474 -6.725 -12.689 1.00 92.25 84 TRP A O 1
ATOM 631 N N . ILE A 1 85 ? 4.744 -5.795 -11.111 1.00 90.81 85 ILE A N 1
ATOM 632 C CA . ILE A 1 85 ? 5.727 -5.281 -12.073 1.00 90.81 85 ILE A CA 1
ATOM 633 C C . ILE A 1 85 ? 6.721 -6.341 -12.567 1.00 90.81 85 ILE A C 1
ATOM 635 O O . ILE A 1 85 ? 7.433 -6.058 -13.527 1.00 90.81 85 ILE A O 1
ATOM 639 N N . GLU A 1 86 ? 6.760 -7.546 -11.995 1.00 89.12 86 GLU A N 1
ATOM 640 C CA . GLU A 1 86 ? 7.599 -8.647 -12.493 1.00 89.12 86 GLU A CA 1
ATOM 641 C C . GLU A 1 86 ? 7.207 -9.041 -13.929 1.00 89.12 86 GLU A C 1
ATOM 643 O O . GLU A 1 86 ? 6.029 -9.019 -14.291 1.00 89.12 86 GLU A O 1
ATOM 648 N N . ASP A 1 87 ? 8.187 -9.377 -14.773 1.00 71.50 87 ASP A N 1
ATOM 649 C CA . ASP A 1 87 ? 7.950 -9.746 -16.181 1.00 71.50 87 ASP A CA 1
ATOM 650 C C . ASP A 1 87 ? 7.211 -11.083 -16.327 1.00 71.50 87 ASP A C 1
ATOM 652 O O . ASP A 1 87 ? 6.453 -11.265 -17.272 1.00 71.50 87 ASP A O 1
ATOM 656 N N . THR A 1 88 ? 7.394 -11.997 -15.375 1.00 79.00 88 THR A N 1
ATOM 657 C CA . THR A 1 88 ? 6.861 -13.369 -15.406 1.00 79.00 88 THR A CA 1
ATOM 658 C C . THR A 1 88 ? 5.449 -13.498 -14.843 1.00 79.00 88 THR A C 1
ATOM 660 O O . THR A 1 88 ? 4.953 -14.610 -14.675 1.00 79.00 88 THR A O 1
ATOM 663 N N . ASN A 1 89 ? 4.820 -12.389 -14.459 1.00 78.25 89 ASN A N 1
ATOM 664 C CA . ASN A 1 89 ? 3.530 -12.423 -13.791 1.00 78.25 89 ASN A CA 1
ATOM 665 C C . ASN A 1 89 ? 2.393 -12.059 -14.754 1.00 78.25 89 ASN A C 1
ATOM 667 O O . ASN A 1 89 ? 2.359 -10.949 -15.277 1.00 78.25 89 ASN A O 1
ATOM 671 N N . ASP A 1 90 ? 1.421 -12.948 -14.925 1.00 79.56 90 ASP A N 1
ATOM 672 C CA . ASP A 1 90 ? 0.238 -12.691 -15.762 1.00 79.56 90 ASP A CA 1
ATOM 673 C C . ASP A 1 90 ? -0.978 -12.212 -14.954 1.00 79.56 90 ASP A C 1
ATOM 675 O O . ASP A 1 90 ? -2.009 -11.855 -15.520 1.00 79.56 90 ASP A O 1
ATOM 679 N N . ARG A 1 91 ? -0.861 -12.173 -13.620 1.00 87.44 91 ARG A N 1
ATOM 680 C CA . ARG A 1 91 ? -1.944 -11.752 -12.722 1.00 87.44 91 ARG A CA 1
ATOM 681 C C . ARG A 1 91 ? -2.143 -10.242 -12.762 1.00 87.44 91 ARG A C 1
ATOM 683 O O . ARG A 1 91 ? -1.181 -9.469 -12.823 1.00 87.44 91 ARG A O 1
ATOM 690 N N . ASP A 1 92 ? -3.401 -9.825 -12.678 1.00 89.00 92 ASP A N 1
ATOM 691 C CA . ASP A 1 92 ? -3.743 -8.415 -12.559 1.00 89.00 92 ASP A CA 1
ATOM 692 C C . ASP A 1 92 ? -3.441 -7.870 -11.154 1.00 89.00 92 ASP A C 1
ATOM 694 O O . ASP A 1 92 ? -3.273 -8.604 -10.173 1.00 89.00 92 ASP A O 1
ATOM 698 N N . PHE A 1 93 ? -3.314 -6.547 -11.060 1.00 88.62 93 PHE A N 1
ATOM 699 C CA . PHE A 1 93 ? -3.023 -5.897 -9.787 1.00 88.62 93 PHE A CA 1
ATOM 700 C C . PHE A 1 93 ? -4.105 -6.158 -8.712 1.00 88.62 93 PHE A C 1
ATOM 702 O O . PHE A 1 93 ? -3.729 -6.490 -7.584 1.00 88.62 93 PHE A O 1
ATOM 709 N N . PRO A 1 94 ? -5.423 -6.077 -9.006 1.00 88.19 94 PRO A N 1
ATOM 710 C CA . PRO A 1 94 ? -6.464 -6.414 -8.030 1.00 88.19 94 PRO A CA 1
ATOM 711 C C . PRO A 1 94 ? -6.342 -7.829 -7.445 1.00 88.19 94 PRO A C 1
ATOM 713 O O . PRO A 1 94 ? -6.518 -8.013 -6.241 1.00 88.19 94 PRO A O 1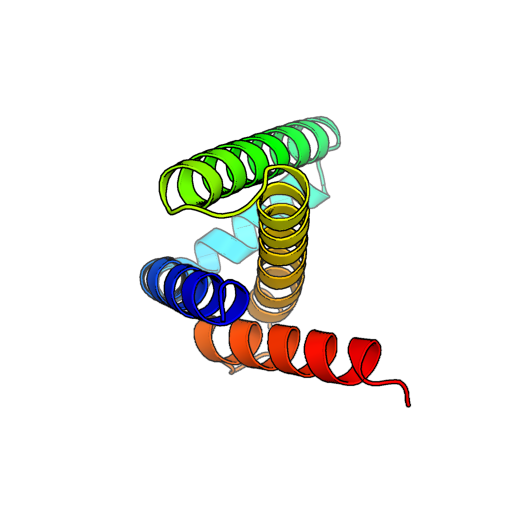
ATOM 716 N N . GLN A 1 95 ? -6.000 -8.833 -8.255 1.00 89.62 95 GLN A N 1
ATOM 717 C CA . GLN A 1 95 ? -5.771 -10.198 -7.788 1.00 89.62 95 GLN A CA 1
ATOM 718 C C . GLN A 1 95 ? -4.611 -10.258 -6.796 1.00 89.62 95 GLN A C 1
ATOM 720 O O . GLN A 1 95 ? -4.731 -10.886 -5.745 1.00 89.62 95 GLN A O 1
ATOM 725 N N . LEU A 1 96 ? -3.509 -9.571 -7.085 1.00 92.44 96 LEU A N 1
ATOM 726 C CA . LEU A 1 96 ? -2.334 -9.561 -6.214 1.00 92.44 96 LEU A CA 1
ATOM 727 C C . LEU A 1 96 ? -2.596 -8.837 -4.886 1.00 92.44 96 LEU A C 1
ATOM 729 O O . LEU A 1 96 ? -2.049 -9.235 -3.857 1.00 92.44 96 LEU A O 1
ATOM 733 N N . VAL A 1 97 ? -3.468 -7.822 -4.881 1.00 91.69 97 VAL A N 1
ATOM 734 C CA . VAL A 1 97 ? -3.958 -7.185 -3.647 1.00 91.69 97 VAL A CA 1
ATOM 735 C C . VAL A 1 97 ? -4.731 -8.188 -2.790 1.00 91.69 97 VAL A C 1
ATOM 737 O O . VAL A 1 97 ? -4.456 -8.294 -1.593 1.00 91.69 97 VAL A O 1
ATOM 740 N N . ARG A 1 98 ? -5.655 -8.958 -3.384 1.00 89.81 98 ARG A N 1
ATOM 741 C CA . ARG A 1 98 ? -6.401 -10.006 -2.663 1.00 89.81 98 ARG A CA 1
ATOM 742 C C . ARG A 1 98 ? -5.476 -11.072 -2.092 1.00 89.81 98 ARG A C 1
ATOM 744 O O . ARG A 1 98 ? -5.567 -11.375 -0.907 1.00 89.81 98 ARG A O 1
ATOM 751 N N . GLU A 1 99 ? -4.532 -11.564 -2.892 1.00 92.19 99 GLU A N 1
ATOM 752 C CA . GLU A 1 99 ? -3.544 -12.553 -2.446 1.00 92.19 99 GLU A CA 1
ATOM 753 C C . GLU A 1 99 ? -2.715 -12.037 -1.256 1.00 92.19 99 GLU A C 1
ATOM 755 O O . GLU A 1 99 ? -2.507 -12.764 -0.285 1.00 92.19 99 GLU A O 1
ATOM 760 N N . ALA A 1 100 ? -2.265 -10.778 -1.288 1.00 93.00 100 ALA A N 1
ATOM 761 C CA . ALA A 1 100 ? -1.516 -10.179 -0.182 1.00 93.00 100 ALA A CA 1
ATOM 762 C C . ALA A 1 100 ? -2.367 -10.020 1.095 1.00 93.00 100 ALA A C 1
ATOM 764 O O . ALA A 1 100 ? -1.865 -10.211 2.204 1.00 93.00 100 ALA A O 1
ATOM 765 N N . LEU A 1 101 ? -3.659 -9.711 0.960 1.00 90.06 101 LEU A N 1
ATOM 766 C CA . LEU A 1 101 ? -4.588 -9.640 2.092 1.00 90.06 101 LEU A CA 1
ATOM 767 C C . LEU A 1 101 ? -4.887 -11.012 2.689 1.00 90.06 101 LEU A C 1
ATOM 769 O O . LEU A 1 101 ? -4.964 -11.140 3.909 1.00 90.06 101 LEU A O 1
ATOM 773 N N . ASP A 1 102 ? -5.041 -12.037 1.860 1.00 90.44 102 ASP A N 1
ATOM 774 C CA . ASP A 1 102 ? -5.262 -13.395 2.348 1.00 90.44 102 ASP A CA 1
ATOM 775 C C . ASP A 1 102 ? -4.009 -13.940 3.044 1.00 90.44 102 ASP A C 1
ATOM 777 O O . ASP A 1 102 ? -4.121 -14.559 4.102 1.00 90.44 102 ASP A O 1
ATOM 781 N N . GLN A 1 103 ? -2.811 -13.600 2.550 1.00 90.69 103 GLN A N 1
ATOM 782 C CA . GLN A 1 103 ? -1.552 -13.851 3.262 1.00 90.69 103 GLN A CA 1
ATOM 783 C C . GLN A 1 103 ? -1.521 -13.152 4.630 1.00 90.69 103 GLN A C 1
ATOM 785 O O . GLN A 1 103 ? -1.166 -13.779 5.627 1.00 90.69 103 GLN A O 1
ATOM 790 N N . LEU A 1 104 ? -1.948 -11.887 4.713 1.00 89.94 104 LEU A N 1
ATOM 791 C CA . LEU A 1 104 ? -2.053 -11.165 5.984 1.00 89.94 104 LEU A CA 1
ATOM 792 C C . LEU A 1 104 ? -3.037 -11.838 6.962 1.00 89.94 104 LEU A C 1
ATOM 794 O O . LEU A 1 104 ? -2.750 -11.960 8.156 1.00 89.94 104 LEU A O 1
ATOM 798 N N . LYS A 1 105 ? -4.203 -12.280 6.481 1.00 87.62 105 LYS A N 1
ATOM 799 C CA . LYS A 1 105 ? -5.178 -13.000 7.316 1.00 87.62 105 LYS A CA 1
ATOM 800 C C . LYS A 1 105 ? -4.582 -14.311 7.827 1.00 87.62 105 LYS A C 1
ATOM 802 O O . LYS A 1 105 ? -4.675 -14.592 9.016 1.00 87.62 105 LYS A O 1
ATOM 807 N N . ALA A 1 106 ? -3.908 -15.068 6.963 1.00 89.44 106 ALA A N 1
ATOM 808 C CA . ALA A 1 106 ? -3.284 -16.331 7.340 1.00 89.44 106 ALA A CA 1
ATOM 809 C C . ALA A 1 106 ? -2.241 -16.154 8.459 1.00 89.44 106 ALA A C 1
ATOM 811 O O . ALA A 1 106 ? -2.256 -16.904 9.428 1.00 89.44 106 ALA A O 1
ATOM 812 N N . VAL A 1 107 ? -1.386 -15.125 8.387 1.00 90.12 107 VAL A N 1
ATOM 813 C CA . VAL A 1 107 ? -0.367 -14.898 9.433 1.00 90.12 107 VAL A CA 1
ATOM 814 C C . VAL A 1 107 ? -0.940 -14.372 10.752 1.00 90.12 107 VAL A C 1
ATOM 816 O O . VAL A 1 107 ? -0.307 -14.535 11.791 1.00 90.12 107 VAL A O 1
ATOM 819 N N . THR A 1 108 ? -2.119 -13.742 10.740 1.00 86.00 108 THR A N 1
ATOM 820 C CA . THR A 1 108 ? -2.748 -13.186 11.955 1.00 86.00 108 THR A CA 1
ATOM 821 C C . THR A 1 108 ? -3.629 -14.188 12.698 1.00 86.00 108 THR A C 1
ATOM 823 O O . THR A 1 108 ? -3.824 -14.031 13.901 1.00 86.00 108 THR A O 1
ATOM 826 N N . VAL A 1 109 ? -4.123 -15.229 12.020 1.00 83.50 109 VAL A N 1
ATOM 827 C CA . VAL A 1 109 ? -4.875 -16.334 12.646 1.00 83.50 109 VAL A CA 1
ATOM 828 C C . VAL A 1 109 ? -3.946 -17.320 13.382 1.00 83.50 109 VAL A C 1
ATOM 830 O O . VAL A 1 109 ? -4.414 -18.082 14.223 1.00 83.50 109 VAL A O 1
ATOM 833 N N . GLY A 1 110 ? -2.629 -17.227 13.158 1.00 56.94 110 GLY A N 1
ATOM 834 C CA . GLY A 1 110 ? -1.648 -18.203 13.631 1.00 56.94 110 GLY A CA 1
ATOM 835 C C . GLY A 1 110 ? -1.633 -19.421 12.708 1.00 56.94 110 GLY A C 1
ATOM 836 O O . GLY A 1 110 ? -2.689 -19.916 12.316 1.00 56.94 110 GLY A O 1
ATOM 837 N N . ALA A 1 111 ? -0.437 -19.855 12.312 1.00 47.59 111 ALA A N 1
ATOM 838 C CA . ALA A 1 111 ? -0.255 -21.140 11.641 1.00 47.59 111 ALA A CA 1
ATOM 839 C C . ALA A 1 111 ? -0.438 -22.294 12.635 1.00 47.59 111 ALA A C 1
ATOM 841 O O . ALA A 1 111 ? -0.007 -22.123 13.801 1.00 47.59 111 ALA A O 1
#